Protein AF-A0A522TD13-F1 (afdb_monomer_lite)

Structure (mmCIF, N/CA/C/O backbone):
data_AF-A0A522TD13-F1
#
_entry.id   AF-A0A522TD13-F1
#
loop_
_atom_site.group_PDB
_atom_site.id
_atom_site.type_symbol
_atom_site.label_atom_id
_atom_site.label_alt_id
_atom_site.label_comp_id
_atom_site.label_asym_id
_atom_site.label_entity_id
_atom_site.label_seq_id
_atom_site.pdbx_PDB_ins_code
_atom_site.Cartn_x
_atom_site.Cartn_y
_atom_site.Cartn_z
_atom_site.occupancy
_atom_site.B_iso_or_equiv
_atom_site.auth_seq_id
_atom_site.auth_comp_id
_atom_site.auth_asym_id
_atom_site.auth_atom_id
_atom_site.pdbx_PDB_model_num
ATOM 1 N N . MET A 1 1 ? 32.075 36.401 15.815 1.00 49.16 1 MET A N 1
ATOM 2 C CA . MET A 1 1 ? 30.634 36.312 16.138 1.00 49.16 1 MET A CA 1
ATOM 3 C C . MET A 1 1 ? 29.847 36.316 14.837 1.00 49.16 1 MET A C 1
ATOM 5 O O . MET A 1 1 ? 29.836 37.343 14.182 1.00 49.16 1 MET A O 1
ATOM 9 N N . ALA A 1 2 ? 29.272 35.173 14.453 1.00 40.25 2 ALA A N 1
ATOM 10 C CA . ALA A 1 2 ? 28.041 35.033 13.661 1.00 40.25 2 ALA A CA 1
ATOM 11 C C . ALA A 1 2 ? 27.757 33.526 13.516 1.00 40.25 2 ALA A C 1
ATOM 13 O O . ALA A 1 2 ? 28.550 32.789 12.936 1.00 40.25 2 ALA A O 1
ATOM 14 N N . ALA A 1 3 ? 26.675 33.080 14.149 1.00 39.88 3 ALA A N 1
ATOM 15 C CA . ALA A 1 3 ? 26.166 31.711 14.149 1.00 39.88 3 ALA A CA 1
ATOM 16 C C . ALA A 1 3 ? 25.387 31.410 12.839 1.00 39.88 3 ALA A C 1
ATOM 18 O O . ALA A 1 3 ? 25.106 32.336 12.077 1.00 39.88 3 ALA A O 1
ATOM 19 N N . PRO A 1 4 ? 25.053 30.139 12.543 1.00 45.75 4 PRO A N 1
ATOM 20 C CA . PRO A 1 4 ? 24.722 29.683 11.194 1.00 45.75 4 PRO A CA 1
ATOM 21 C C . PRO A 1 4 ? 23.257 29.930 10.800 1.00 45.75 4 PRO A C 1
ATOM 23 O O . PRO A 1 4 ? 22.340 29.749 11.601 1.00 45.75 4 PRO A O 1
ATOM 26 N N . VAL A 1 5 ? 23.033 30.254 9.524 1.00 50.78 5 VAL A N 1
ATOM 27 C CA . VAL A 1 5 ? 21.711 30.214 8.880 1.00 50.78 5 VAL A CA 1
ATOM 28 C C . VAL A 1 5 ? 21.362 28.759 8.555 1.00 50.78 5 VAL A C 1
ATOM 30 O O . VAL A 1 5 ? 22.088 28.082 7.830 1.00 50.78 5 VAL A O 1
ATOM 33 N N . ARG A 1 6 ? 20.241 28.270 9.099 1.00 48.81 6 ARG A N 1
ATOM 34 C CA . ARG A 1 6 ? 19.626 26.994 8.711 1.00 48.81 6 ARG A CA 1
ATOM 35 C C . ARG A 1 6 ? 18.557 27.243 7.643 1.00 48.81 6 ARG A C 1
ATOM 37 O O . ARG A 1 6 ? 17.618 27.987 7.932 1.00 48.81 6 ARG A O 1
ATOM 44 N N . PRO A 1 7 ? 18.622 26.619 6.457 1.00 47.97 7 PRO A N 1
ATOM 45 C CA . PRO A 1 7 ? 17.460 26.535 5.588 1.00 47.97 7 PRO A CA 1
ATOM 46 C C . PRO A 1 7 ? 16.479 25.467 6.099 1.00 47.97 7 PRO A C 1
ATOM 48 O O . PRO A 1 7 ? 16.866 24.401 6.579 1.00 47.97 7 PRO A O 1
ATOM 51 N N . ARG A 1 8 ? 15.196 25.836 6.050 1.00 43.47 8 ARG A N 1
ATOM 52 C CA . ARG A 1 8 ? 14.024 25.101 6.538 1.00 43.47 8 ARG A CA 1
ATOM 53 C C . ARG A 1 8 ? 13.812 23.811 5.738 1.00 43.47 8 ARG A C 1
ATOM 55 O O . ARG A 1 8 ? 13.971 23.804 4.523 1.00 43.47 8 ARG A O 1
ATOM 62 N N . GLY A 1 9 ? 13.485 22.740 6.459 1.00 37.81 9 GLY A N 1
ATOM 63 C CA . GLY A 1 9 ? 13.430 21.371 5.961 1.00 37.81 9 GLY A CA 1
ATOM 64 C C . GLY A 1 9 ? 12.315 21.102 4.955 1.00 37.81 9 GLY A C 1
ATOM 65 O O . GLY A 1 9 ? 11.164 21.473 5.161 1.00 37.81 9 GLY A O 1
ATOM 66 N N . VAL A 1 10 ? 12.696 20.373 3.913 1.00 33.91 10 VAL A N 1
ATOM 67 C CA . VAL A 1 10 ? 11.850 19.447 3.167 1.00 33.91 10 VAL A CA 1
ATOM 68 C C . VAL A 1 10 ? 12.505 18.085 3.385 1.00 33.91 10 VAL A C 1
ATOM 70 O O . VAL A 1 10 ? 13.642 17.874 2.964 1.00 33.91 10 VAL A O 1
ATOM 73 N N . TRP A 1 11 ? 11.840 17.195 4.118 1.00 28.17 11 TRP A N 1
ATOM 74 C CA . TRP A 1 11 ? 12.301 15.820 4.296 1.00 28.17 11 TRP A CA 1
ATOM 75 C C . TRP A 1 11 ? 11.722 14.992 3.154 1.00 28.17 11 TRP A C 1
ATOM 77 O O . TRP A 1 11 ? 10.569 14.583 3.204 1.00 28.17 11 TRP A O 1
ATOM 87 N N . ILE A 1 12 ? 12.508 14.785 2.102 1.00 39.03 12 ILE A N 1
ATOM 88 C CA . ILE A 1 12 ? 12.229 13.743 1.114 1.00 39.03 12 ILE A CA 1
ATOM 89 C C . ILE A 1 12 ? 13.145 12.578 1.474 1.00 39.03 12 ILE A C 1
ATOM 91 O O . ILE A 1 12 ? 14.362 12.651 1.286 1.00 39.03 12 ILE A O 1
ATOM 95 N N . LEU A 1 13 ? 12.568 11.513 2.024 1.00 35.09 13 LEU A N 1
ATOM 96 C CA . LEU A 1 13 ? 13.275 10.265 2.284 1.00 35.09 13 LEU A CA 1
ATOM 97 C C . LEU A 1 13 ? 13.479 9.524 0.949 1.00 35.09 13 LEU A C 1
ATOM 99 O O . LEU A 1 13 ? 12.725 8.626 0.599 1.00 35.09 13 LEU A O 1
ATOM 103 N N . GLN A 1 14 ? 14.482 9.923 0.160 1.00 44.81 14 GLN A N 1
ATOM 104 C CA . GLN A 1 14 ? 14.902 9.164 -1.026 1.00 44.81 14 GLN A CA 1
ATOM 105 C C . GLN A 1 14 ? 15.786 7.991 -0.584 1.00 44.81 14 GLN A C 1
ATOM 107 O O . GLN A 1 14 ? 17.009 8.109 -0.502 1.00 44.81 14 GLN A O 1
ATOM 112 N N . ILE A 1 15 ? 15.167 6.846 -0.301 1.00 42.38 15 ILE A N 1
ATOM 113 C CA . ILE A 1 15 ? 15.881 5.579 -0.125 1.00 42.38 15 ILE A CA 1
ATOM 114 C C . ILE A 1 15 ? 16.311 5.106 -1.519 1.00 42.38 15 ILE A C 1
ATOM 116 O O . ILE A 1 15 ? 15.473 4.749 -2.341 1.00 42.38 15 ILE A O 1
ATOM 120 N N . ARG A 1 16 ? 17.615 5.117 -1.823 1.00 37.31 16 ARG A N 1
ATOM 121 C CA . ARG A 1 16 ? 18.155 4.511 -3.054 1.00 37.31 16 ARG A CA 1
ATOM 122 C C . ARG A 1 16 ? 19.041 3.314 -2.722 1.00 37.31 16 ARG A C 1
ATOM 124 O O . ARG A 1 16 ? 20.226 3.517 -2.448 1.00 37.31 16 ARG A O 1
ATOM 131 N N . PRO A 1 17 ? 18.532 2.073 -2.772 1.00 35.34 17 PRO A N 1
ATOM 132 C CA . PRO A 1 17 ? 19.392 0.908 -2.730 1.00 35.34 17 PRO A CA 1
ATOM 133 C C . PRO A 1 17 ? 20.006 0.682 -4.118 1.00 35.34 17 PRO A C 1
ATOM 135 O O . PRO A 1 17 ? 19.342 0.740 -5.151 1.00 35.34 17 PRO A O 1
ATOM 138 N N . ARG A 1 18 ? 21.317 0.448 -4.140 1.00 49.97 18 ARG A N 1
ATOM 139 C CA . ARG A 1 18 ? 22.061 0.019 -5.325 1.00 49.97 18 ARG A CA 1
ATOM 140 C C . ARG A 1 18 ? 22.197 -1.499 -5.244 1.00 49.97 18 ARG A C 1
ATOM 142 O O . ARG A 1 18 ? 22.993 -1.971 -4.440 1.00 49.97 18 ARG A O 1
ATOM 149 N N . TYR A 1 19 ? 21.454 -2.243 -6.062 1.00 38.81 19 TYR A N 1
ATOM 150 C CA . TYR A 1 19 ? 21.619 -3.695 -6.217 1.00 38.81 19 TYR A CA 1
ATOM 151 C C . TYR A 1 19 ? 21.635 -4.090 -7.707 1.00 38.81 19 TYR A C 1
ATOM 153 O O . TYR A 1 19 ? 20.991 -3.419 -8.517 1.00 38.81 19 TYR A O 1
ATOM 161 N N . PRO A 1 20 ? 22.443 -5.094 -8.106 1.00 42.19 20 PRO A N 1
ATOM 162 C CA . PRO A 1 20 ? 22.615 -5.489 -9.502 1.00 42.19 20 PRO A CA 1
ATOM 163 C C . PRO A 1 20 ? 21.435 -6.346 -9.999 1.00 42.19 20 PRO A C 1
ATOM 165 O O . PRO A 1 20 ? 20.733 -6.943 -9.186 1.00 42.19 20 PRO A O 1
ATOM 168 N N . PRO A 1 21 ? 21.220 -6.454 -11.324 1.00 50.66 21 PRO A N 1
ATOM 169 C CA . PRO A 1 21 ? 20.094 -7.202 -11.871 1.00 50.66 21 PRO A CA 1
ATOM 170 C C . PRO A 1 21 ? 20.434 -8.694 -11.958 1.00 50.66 21 PRO A C 1
ATOM 172 O O . PRO A 1 21 ? 21.499 -9.022 -12.487 1.00 50.66 21 PRO A O 1
ATOM 175 N N . ARG A 1 22 ? 19.539 -9.589 -11.503 1.00 50.41 22 ARG A N 1
ATOM 176 C CA . ARG A 1 22 ? 19.394 -10.972 -12.015 1.00 50.41 22 ARG A CA 1
ATOM 177 C C . ARG A 1 22 ? 18.224 -11.735 -11.367 1.00 50.41 22 ARG A C 1
ATOM 179 O O . ARG A 1 22 ? 18.300 -12.110 -10.208 1.00 50.41 22 ARG A O 1
ATOM 186 N N . THR A 1 23 ? 17.228 -12.007 -12.208 1.00 52.75 23 THR A N 1
ATOM 187 C CA . THR A 1 23 ? 16.516 -13.289 -12.378 1.00 52.75 23 THR A CA 1
ATOM 188 C C . THR A 1 23 ? 15.907 -13.952 -11.128 1.00 52.75 23 THR A C 1
ATOM 190 O O . THR A 1 23 ? 16.591 -14.681 -10.414 1.00 52.75 23 THR A O 1
ATOM 193 N N . GLU A 1 24 ? 14.592 -13.739 -10.969 1.00 56.62 24 GLU A N 1
ATOM 194 C CA . GLU A 1 24 ? 13.588 -14.624 -10.342 1.00 56.62 24 GLU A CA 1
ATOM 195 C C . GLU A 1 24 ? 14.054 -15.357 -9.066 1.00 56.62 24 GLU A C 1
ATOM 197 O O . GLU A 1 24 ? 14.498 -16.502 -9.141 1.00 56.62 24 GLU A O 1
ATOM 202 N N . ASN A 1 25 ? 13.970 -14.737 -7.876 1.00 48.22 25 ASN A N 1
ATOM 203 C CA . ASN A 1 25 ? 14.262 -15.446 -6.621 1.00 48.22 25 ASN A CA 1
ATOM 204 C C . ASN A 1 25 ? 13.587 -14.835 -5.383 1.00 48.22 25 ASN A C 1
ATOM 206 O O . ASN A 1 25 ? 13.489 -13.625 -5.239 1.00 48.22 25 ASN A O 1
ATOM 210 N N . LEU A 1 26 ? 13.236 -15.709 -4.435 1.00 51.31 26 LEU A N 1
ATOM 211 C CA . LEU A 1 26 ? 12.595 -15.511 -3.119 1.00 51.31 26 LEU A CA 1
ATOM 212 C C . LEU A 1 26 ? 13.146 -14.368 -2.218 1.00 51.31 26 LEU A C 1
ATOM 214 O O . LEU A 1 26 ? 12.614 -14.130 -1.137 1.00 51.31 26 LEU A O 1
ATOM 218 N N . LEU A 1 27 ? 14.214 -13.682 -2.633 1.00 52.34 27 LEU A N 1
ATOM 219 C CA . LEU A 1 27 ? 14.817 -12.517 -1.978 1.00 52.34 27 LEU A CA 1
ATOM 220 C C . LEU A 1 27 ? 14.055 -11.210 -2.266 1.00 52.34 27 LEU A C 1
ATOM 222 O O . LEU A 1 27 ? 14.128 -10.295 -1.447 1.00 52.34 27 LEU A O 1
ATOM 226 N N . ASP A 1 28 ? 13.292 -11.142 -3.365 1.00 58.34 28 ASP A N 1
ATOM 227 C CA . ASP A 1 28 ? 12.437 -9.988 -3.685 1.00 58.34 28 ASP A CA 1
ATOM 228 C C . ASP A 1 28 ? 11.295 -9.877 -2.670 1.00 58.34 28 ASP A C 1
ATOM 230 O O . ASP A 1 28 ? 11.090 -8.829 -2.079 1.00 58.34 28 ASP A O 1
ATOM 234 N N . VAL A 1 29 ? 10.656 -10.989 -2.286 1.00 65.00 29 VAL A N 1
ATOM 235 C CA . VAL A 1 29 ? 9.581 -10.972 -1.272 1.00 65.00 29 VAL A CA 1
ATOM 236 C C . VAL A 1 29 ? 9.998 -10.233 0.007 1.00 65.00 29 VAL A C 1
ATOM 238 O O . VAL A 1 29 ? 9.178 -9.536 0.588 1.00 65.00 29 VAL A O 1
ATOM 241 N N . MET A 1 30 ? 11.267 -10.303 0.432 1.00 73.75 30 MET A N 1
ATOM 242 C CA . MET A 1 30 ? 11.747 -9.532 1.587 1.00 73.75 30 MET A CA 1
ATOM 243 C C . MET A 1 30 ? 11.863 -8.019 1.318 1.00 73.75 30 MET A C 1
ATOM 245 O O . MET A 1 30 ? 11.589 -7.222 2.218 1.00 73.75 30 MET A O 1
ATOM 249 N N . HIS A 1 31 ? 12.273 -7.610 0.114 1.00 81.81 31 HIS A N 1
ATOM 250 C CA . HIS A 1 31 ? 12.314 -6.205 -0.294 1.00 81.81 31 HIS A CA 1
ATOM 251 C C . HIS A 1 31 ? 10.897 -5.636 -0.426 1.00 81.81 31 HIS A C 1
ATOM 253 O O . HIS A 1 31 ? 10.565 -4.641 0.224 1.00 81.81 31 HIS A O 1
ATOM 259 N N . GLU A 1 32 ? 10.040 -6.319 -1.175 1.00 87.69 32 GLU A N 1
ATOM 260 C CA . GLU A 1 32 ? 8.638 -5.973 -1.361 1.00 87.69 32 GLU A CA 1
ATOM 261 C C . GLU A 1 32 ? 7.855 -5.991 -0.044 1.00 87.69 32 GLU A C 1
ATOM 263 O O . GLU A 1 32 ? 6.985 -5.146 0.149 1.00 87.69 32 GLU A O 1
ATOM 268 N N . LEU A 1 33 ? 8.206 -6.857 0.913 1.00 87.69 33 LEU A N 1
ATOM 269 C CA . LEU A 1 33 ? 7.621 -6.841 2.256 1.00 87.69 33 LEU A CA 1
ATOM 270 C C . LEU A 1 33 ? 7.925 -5.544 3.001 1.00 87.69 33 LEU A C 1
ATOM 272 O O . LEU A 1 33 ? 7.024 -4.968 3.603 1.00 87.69 33 LEU A O 1
ATOM 276 N N . SER A 1 34 ? 9.158 -5.039 2.929 1.00 88.31 34 SER A N 1
ATOM 277 C CA . SER A 1 34 ? 9.492 -3.752 3.555 1.00 88.31 34 SER A CA 1
ATOM 278 C C . SER A 1 34 ? 8.752 -2.569 2.910 1.00 88.31 34 SER A C 1
ATOM 280 O O . SER A 1 34 ? 8.344 -1.635 3.608 1.00 88.31 34 SER A O 1
ATOM 282 N N . LEU A 1 35 ? 8.518 -2.630 1.592 1.00 90.44 35 LEU A N 1
ATOM 283 C CA . LEU A 1 35 ? 7.703 -1.654 0.864 1.00 90.44 35 LEU A CA 1
ATOM 284 C C . LEU A 1 35 ? 6.226 -1.755 1.258 1.00 90.44 35 LEU A C 1
ATOM 286 O O . LEU A 1 35 ? 5.602 -0.735 1.536 1.00 90.44 35 LEU A O 1
ATOM 290 N N . ALA A 1 36 ? 5.685 -2.971 1.338 1.00 93.25 36 ALA A N 1
ATOM 291 C CA . ALA A 1 36 ? 4.319 -3.230 1.772 1.00 93.25 36 ALA A CA 1
ATOM 292 C C . ALA A 1 36 ? 4.078 -2.754 3.212 1.00 93.25 36 ALA A C 1
ATOM 294 O O . ALA A 1 36 ? 3.080 -2.093 3.473 1.00 93.25 36 ALA A O 1
ATOM 295 N N . MET A 1 37 ? 5.010 -3.011 4.133 1.00 91.50 37 MET A N 1
ATOM 296 C CA . MET A 1 37 ? 4.936 -2.507 5.508 1.00 91.50 37 MET A CA 1
ATOM 297 C C . MET A 1 37 ? 4.918 -0.976 5.549 1.00 91.50 37 MET A C 1
ATOM 299 O O . MET A 1 37 ? 4.088 -0.398 6.241 1.00 91.50 37 MET A O 1
ATOM 303 N N . SER A 1 38 ? 5.785 -0.323 4.770 1.00 91.69 38 SER A N 1
ATOM 304 C CA . SER A 1 38 ? 5.844 1.145 4.701 1.00 91.69 38 SER A CA 1
ATOM 305 C C . SER A 1 38 ? 4.570 1.746 4.092 1.00 91.69 38 SER A C 1
ATOM 307 O O . SER A 1 38 ? 4.101 2.794 4.531 1.00 91.69 38 SER A O 1
ATOM 309 N N . LEU A 1 39 ? 3.988 1.072 3.094 1.00 93.38 39 LEU A N 1
ATOM 310 C CA . LEU A 1 39 ? 2.692 1.428 2.518 1.00 93.38 39 LEU A CA 1
ATOM 311 C C . LEU A 1 39 ? 1.575 1.327 3.566 1.00 93.38 39 LEU A C 1
ATOM 313 O O . LEU A 1 39 ? 0.794 2.264 3.712 1.00 93.38 39 LEU A O 1
ATOM 317 N N . LEU A 1 40 ? 1.501 0.205 4.287 1.00 93.06 40 LEU A N 1
ATOM 318 C CA . LEU A 1 40 ? 0.485 -0.024 5.315 1.00 93.06 40 LEU A CA 1
ATOM 319 C C . LEU A 1 40 ? 0.580 1.005 6.439 1.00 93.06 40 LEU A C 1
ATOM 321 O O . LEU A 1 40 ? -0.454 1.526 6.842 1.00 93.06 40 LEU A O 1
ATOM 325 N N . ASP A 1 41 ? 1.789 1.322 6.899 1.00 92.25 41 ASP A N 1
ATOM 326 C CA . ASP A 1 41 ? 2.026 2.319 7.946 1.00 92.25 41 ASP A CA 1
ATOM 327 C C . ASP A 1 41 ? 1.479 3.692 7.528 1.00 92.25 41 ASP A C 1
ATOM 329 O O . ASP A 1 41 ? 0.594 4.243 8.182 1.00 92.25 41 ASP A O 1
ATOM 333 N N . GLY A 1 42 ? 1.870 4.178 6.343 1.00 91.44 42 GLY A N 1
ATOM 334 C CA . GLY A 1 42 ? 1.380 5.458 5.825 1.00 91.44 42 GLY A CA 1
ATOM 335 C C . GLY A 1 42 ? -0.140 5.495 5.621 1.00 91.44 42 GLY A C 1
ATOM 336 O O . GLY A 1 42 ? -0.788 6.503 5.906 1.00 91.44 42 GLY A O 1
ATOM 337 N N . VAL A 1 43 ? -0.745 4.393 5.166 1.00 93.12 43 VAL A N 1
ATOM 338 C CA . VAL A 1 43 ? -2.206 4.316 5.003 1.00 93.12 43 VAL A CA 1
ATOM 339 C C . VAL A 1 43 ? -2.920 4.262 6.354 1.00 93.12 43 VAL A C 1
ATOM 341 O O . VAL A 1 43 ? -3.965 4.895 6.511 1.00 93.12 43 VAL A O 1
ATOM 344 N N . GLN A 1 44 ? -2.382 3.545 7.340 1.00 91.38 44 GLN A N 1
ATOM 345 C CA . GLN A 1 44 ? -2.957 3.467 8.685 1.00 91.38 44 GLN A CA 1
ATOM 346 C C . GLN A 1 44 ? -2.879 4.801 9.421 1.00 91.38 44 GLN A C 1
ATOM 348 O O . GLN A 1 44 ? -3.859 5.191 10.064 1.00 91.38 44 GLN A O 1
ATOM 353 N N . GLU A 1 45 ? -1.758 5.514 9.306 1.00 89.56 45 GLU A N 1
ATOM 354 C CA . GLU A 1 45 ? -1.612 6.870 9.834 1.00 89.56 45 GLU A CA 1
ATOM 355 C C . GLU A 1 45 ? -2.696 7.788 9.258 1.00 89.56 45 GLU A C 1
ATOM 357 O O . GLU A 1 45 ? -3.412 8.454 10.012 1.00 89.56 45 GLU A O 1
ATOM 362 N N . GLU A 1 46 ? -2.899 7.751 7.939 1.00 88.31 46 GLU A N 1
ATOM 363 C CA . GLU A 1 46 ? -3.914 8.564 7.267 1.00 88.31 46 GLU A CA 1
ATOM 364 C C . GLU A 1 46 ? -5.345 8.175 7.680 1.00 88.31 46 GLU A C 1
ATOM 366 O O . GLU A 1 46 ? -6.181 9.040 7.956 1.00 88.31 46 GLU A O 1
ATOM 371 N N . CYS A 1 47 ? -5.644 6.876 7.783 1.00 87.31 47 CYS A N 1
ATOM 372 C CA . CYS A 1 47 ? -6.950 6.396 8.245 1.00 87.31 47 CYS A CA 1
ATOM 373 C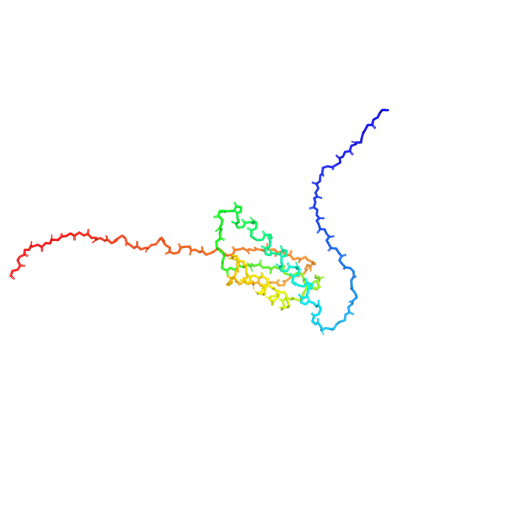 C . CYS A 1 47 ? -7.230 6.839 9.682 1.00 87.31 47 CYS A C 1
ATOM 375 O O . CYS A 1 47 ? -8.341 7.277 9.993 1.00 87.31 47 CYS A O 1
ATOM 377 N N . THR A 1 48 ? -6.221 6.760 10.550 1.00 88.44 48 THR A N 1
ATOM 378 C CA . THR A 1 48 ? -6.310 7.182 11.951 1.00 88.44 48 THR A CA 1
ATOM 379 C C . THR A 1 48 ? -6.539 8.686 12.048 1.00 88.44 48 THR A C 1
ATOM 381 O O . THR A 1 48 ? -7.450 9.122 12.753 1.00 88.44 48 THR A O 1
ATOM 384 N N . ALA A 1 49 ? -5.788 9.483 11.281 1.00 85.75 49 ALA A N 1
ATOM 385 C CA . ALA A 1 49 ? -5.936 10.936 11.226 1.00 85.75 49 ALA A CA 1
ATOM 386 C C . ALA A 1 49 ? -7.343 11.378 10.786 1.00 85.75 49 ALA A C 1
ATOM 388 O O . ALA A 1 49 ? -7.818 12.440 11.191 1.00 85.75 49 ALA A O 1
ATOM 389 N N . ARG A 1 50 ? -8.038 10.548 9.999 1.00 85.38 50 ARG A N 1
ATOM 390 C CA . ARG A 1 50 ? -9.401 10.793 9.504 1.00 85.38 50 ARG A CA 1
ATOM 391 C C . ARG A 1 50 ? -10.511 10.166 10.352 1.00 85.38 50 ARG A C 1
ATOM 393 O O . ARG A 1 50 ? -11.660 10.145 9.920 1.00 85.38 50 ARG A O 1
ATOM 400 N N . GLY A 1 51 ? -10.196 9.689 11.556 1.00 86.75 51 GLY A N 1
ATOM 401 C CA . GLY A 1 51 ? -11.187 9.146 12.489 1.00 86.75 51 GLY A CA 1
ATOM 402 C C . GLY A 1 51 ? -11.389 7.632 12.404 1.00 86.75 51 GLY A C 1
ATOM 403 O O . GLY A 1 51 ? -12.446 7.148 12.794 1.00 86.75 51 GLY A O 1
ATOM 404 N N . GLY A 1 52 ? -10.392 6.884 11.922 1.00 85.38 52 GLY A N 1
ATOM 405 C CA . GLY A 1 52 ? -10.415 5.418 11.910 1.00 85.38 52 GLY A CA 1
ATOM 406 C C . GLY A 1 52 ? -11.233 4.836 10.760 1.00 85.38 52 GLY A C 1
ATOM 407 O O . GLY A 1 52 ? -12.068 3.959 10.972 1.00 85.38 52 GLY A O 1
ATOM 408 N N . LEU A 1 53 ? -11.008 5.343 9.545 1.00 86.31 53 LEU A N 1
ATOM 409 C CA . LEU A 1 53 ? -11.695 4.871 8.343 1.00 86.31 53 LEU A CA 1
ATOM 410 C C . LEU A 1 53 ? -11.444 3.376 8.102 1.00 86.31 53 LEU A C 1
ATOM 412 O O . LEU A 1 53 ? -10.309 2.907 8.186 1.00 86.31 53 LEU A O 1
ATOM 416 N N . ARG A 1 54 ? -12.504 2.647 7.743 1.00 89.25 54 ARG A N 1
ATOM 417 C CA . ARG A 1 54 ? -12.393 1.293 7.192 1.00 89.25 54 ARG A CA 1
ATOM 418 C C . ARG A 1 54 ? -12.255 1.382 5.686 1.00 89.25 54 ARG A C 1
ATOM 420 O O . ARG A 1 54 ? -13.029 2.087 5.046 1.00 89.25 54 ARG A O 1
ATOM 427 N N . LEU A 1 55 ? -11.274 0.693 5.119 1.00 92.94 55 LEU A N 1
ATOM 428 C CA . LEU A 1 55 ? -11.036 0.705 3.680 1.00 92.94 55 LEU A CA 1
ATOM 429 C C . LEU A 1 55 ? -11.576 -0.567 3.024 1.00 92.94 55 LEU A C 1
ATOM 431 O O . LEU A 1 55 ? -11.616 -1.621 3.646 1.00 92.94 55 LEU A O 1
ATOM 435 N N . ARG A 1 56 ? -11.950 -0.477 1.746 1.00 94.62 56 ARG A N 1
ATOM 436 C CA . ARG A 1 56 ? -12.178 -1.625 0.853 1.00 94.62 56 ARG A CA 1
ATOM 437 C C . ARG A 1 56 ? -10.996 -1.894 -0.061 1.00 94.62 56 ARG A C 1
ATOM 439 O O . ARG A 1 56 ? -10.720 -3.053 -0.378 1.00 94.62 56 ARG A O 1
ATOM 446 N N . ALA A 1 57 ? -10.320 -0.843 -0.515 1.00 95.31 57 ALA A N 1
ATOM 447 C CA . ALA A 1 57 ? -9.193 -0.972 -1.423 1.00 95.31 57 ALA A CA 1
ATOM 448 C C . ALA A 1 57 ? -8.205 0.189 -1.304 1.00 95.31 57 ALA A C 1
ATOM 450 O O . ALA A 1 57 ? -8.575 1.321 -0.990 1.00 95.31 57 ALA A O 1
ATOM 451 N N . ILE A 1 58 ? -6.951 -0.108 -1.622 1.00 96.19 58 ILE A N 1
ATOM 452 C CA . ILE A 1 58 ? -5.861 0.849 -1.775 1.00 96.19 58 ILE A CA 1
ATOM 453 C C . ILE A 1 58 ? -5.456 0.825 -3.243 1.00 96.19 58 ILE A C 1
ATOM 455 O O . ILE A 1 58 ? -5.116 -0.229 -3.779 1.00 96.19 58 ILE A O 1
ATOM 459 N N . HIS A 1 59 ? -5.487 1.985 -3.889 1.00 96.50 59 HIS A N 1
ATOM 460 C CA . HIS A 1 59 ? -5.060 2.139 -5.273 1.00 96.50 59 HIS A CA 1
ATOM 461 C C . HIS A 1 59 ? -3.634 2.653 -5.306 1.00 96.50 59 HIS A C 1
ATOM 463 O O . HIS A 1 59 ? -3.338 3.753 -4.829 1.00 96.50 59 HIS A O 1
ATOM 469 N N . LEU A 1 60 ? -2.753 1.845 -5.881 1.00 96.25 60 LEU A N 1
ATOM 470 C CA . LEU A 1 60 ? -1.330 2.099 -5.953 1.00 96.25 60 LEU A CA 1
ATOM 471 C C . LEU A 1 60 ? -0.883 2.149 -7.408 1.00 96.25 60 LEU A C 1
ATOM 473 O O . LEU A 1 60 ? -1.102 1.228 -8.191 1.00 96.25 60 LEU A O 1
ATOM 477 N N . ARG A 1 61 ? -0.173 3.211 -7.757 1.00 95.25 61 ARG A N 1
ATOM 478 C CA . ARG A 1 61 ? 0.521 3.331 -9.027 1.00 95.25 61 ARG A CA 1
ATOM 479 C C . ARG A 1 61 ? 1.983 2.964 -8.846 1.00 95.25 61 ARG A C 1
ATOM 481 O O . ARG A 1 61 ? 2.672 3.549 -8.016 1.00 95.25 61 ARG A O 1
ATOM 488 N N . ILE A 1 62 ? 2.462 2.023 -9.651 1.00 93.06 62 ILE A N 1
ATOM 489 C CA . ILE A 1 62 ? 3.846 1.559 -9.653 1.00 93.06 62 ILE A CA 1
ATOM 490 C C . ILE A 1 62 ? 4.528 2.035 -10.931 1.00 93.06 62 ILE A C 1
ATOM 492 O O . ILE A 1 62 ? 4.111 1.728 -12.052 1.00 93.06 62 ILE A O 1
ATOM 496 N N . GLY A 1 63 ? 5.616 2.778 -10.763 1.00 91.75 63 GLY A N 1
ATOM 497 C CA . GLY A 1 63 ? 6.502 3.137 -11.853 1.00 91.75 63 GLY A CA 1
ATOM 498 C C . GLY A 1 63 ? 7.124 1.902 -12.505 1.00 91.75 63 GLY A C 1
ATOM 499 O O . GLY A 1 63 ? 7.814 1.126 -11.849 1.00 91.75 63 GLY A O 1
ATOM 500 N N . SER A 1 64 ? 6.969 1.737 -13.817 1.00 89.19 64 SER A N 1
ATOM 501 C CA . SER A 1 64 ? 7.553 0.628 -14.583 1.00 89.19 64 SER A CA 1
ATOM 502 C C . SER A 1 64 ? 9.087 0.617 -14.552 1.00 89.19 64 SER A C 1
ATOM 504 O O . SER A 1 64 ? 9.715 -0.364 -14.935 1.00 89.19 64 SER A O 1
ATOM 506 N N . LEU A 1 65 ? 9.702 1.724 -14.123 1.00 87.12 65 LEU A N 1
ATOM 507 C CA . LEU A 1 65 ? 11.144 1.883 -13.950 1.00 87.12 65 LEU A CA 1
ATOM 508 C C . LEU A 1 65 ? 11.567 1.861 -12.469 1.00 87.12 65 LEU A C 1
ATOM 510 O O . LEU A 1 65 ? 12.733 2.136 -12.184 1.00 87.12 65 LEU A O 1
ATOM 514 N N . ALA A 1 66 ? 10.641 1.589 -11.541 1.00 86.62 66 ALA A N 1
ATOM 515 C CA . ALA A 1 66 ? 10.898 1.555 -10.100 1.00 86.62 66 ALA A CA 1
ATOM 516 C C . ALA A 1 66 ? 11.644 0.286 -9.655 1.00 86.62 66 ALA A C 1
ATOM 518 O O . ALA A 1 66 ? 12.251 0.280 -8.591 1.00 86.62 66 ALA A O 1
ATOM 519 N N . GLY A 1 67 ? 11.631 -0.771 -10.475 1.00 86.00 67 GLY A N 1
ATOM 520 C CA . GLY A 1 67 ? 12.253 -2.053 -10.131 1.00 86.00 67 GLY A CA 1
ATOM 521 C C . GLY A 1 67 ? 11.458 -2.872 -9.112 1.00 86.00 67 GLY A C 1
ATOM 522 O O . GLY A 1 67 ? 12.032 -3.762 -8.503 1.00 86.00 67 GLY A O 1
ATOM 523 N N . VAL A 1 68 ? 10.166 -2.572 -8.940 1.00 88.06 68 VAL A N 1
ATOM 524 C CA . VAL A 1 68 ? 9.254 -3.292 -8.042 1.00 88.06 68 VAL A CA 1
ATOM 525 C C . VAL A 1 68 ? 8.389 -4.251 -8.846 1.00 88.06 68 VAL A C 1
ATOM 527 O O . VA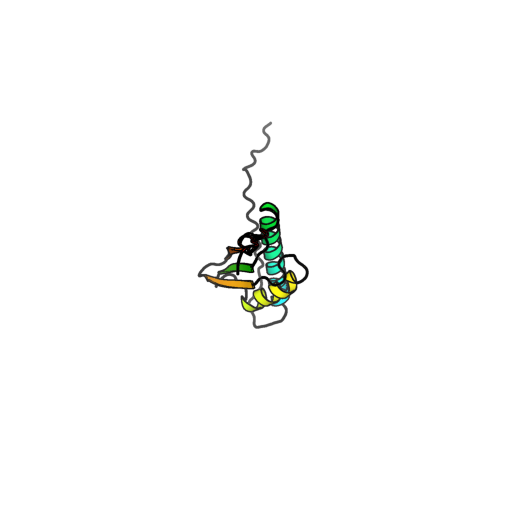L A 1 68 ? 7.800 -3.860 -9.860 1.00 88.06 68 VAL A O 1
ATOM 530 N N . SER A 1 69 ? 8.288 -5.494 -8.384 1.00 90.06 69 SER A N 1
ATOM 531 C CA . SER A 1 69 ? 7.360 -6.464 -8.959 1.00 90.06 69 SER A CA 1
ATOM 532 C C . SER A 1 69 ? 5.962 -6.266 -8.374 1.00 90.06 69 SER A C 1
ATOM 534 O O . SER A 1 69 ? 5.758 -6.395 -7.169 1.00 90.06 69 SER A O 1
ATOM 536 N N . ALA A 1 70 ? 4.976 -5.973 -9.227 1.00 90.06 70 ALA A N 1
ATOM 537 C CA . ALA A 1 70 ? 3.584 -5.806 -8.801 1.00 90.06 70 ALA A CA 1
ATOM 538 C C . ALA A 1 70 ? 3.020 -7.071 -8.129 1.00 90.06 70 ALA A C 1
ATOM 540 O O . ALA A 1 70 ? 2.281 -6.971 -7.152 1.00 90.06 70 ALA A O 1
ATOM 541 N N . ASP A 1 71 ? 3.392 -8.249 -8.631 1.00 89.88 71 ASP A N 1
ATOM 542 C CA . ASP A 1 71 ? 2.951 -9.539 -8.096 1.00 89.88 71 ASP A CA 1
ATOM 543 C C . ASP A 1 71 ? 3.576 -9.813 -6.720 1.00 89.88 71 ASP A C 1
ATOM 545 O O . ASP A 1 71 ? 2.862 -10.065 -5.750 1.00 89.88 71 ASP A O 1
ATOM 549 N N . ALA A 1 72 ? 4.897 -9.629 -6.596 1.00 89.81 72 ALA A N 1
ATOM 550 C CA . ALA A 1 72 ? 5.590 -9.813 -5.322 1.00 89.81 72 ALA A CA 1
ATOM 551 C C . ALA A 1 72 ? 5.129 -8.794 -4.268 1.00 89.81 72 ALA A C 1
ATOM 553 O O . ALA A 1 72 ? 4.968 -9.158 -3.104 1.00 89.81 72 ALA A O 1
ATOM 554 N N . LEU A 1 73 ? 4.858 -7.545 -4.667 1.00 91.75 73 LEU A N 1
ATOM 555 C CA . LEU A 1 73 ? 4.319 -6.523 -3.771 1.00 91.75 73 LEU A CA 1
ATOM 556 C C . LEU A 1 73 ? 2.901 -6.871 -3.318 1.00 91.75 73 LEU A C 1
ATOM 558 O O . LEU A 1 73 ? 2.588 -6.691 -2.147 1.00 91.75 73 LEU A O 1
ATOM 562 N N . SER A 1 74 ? 2.064 -7.396 -4.215 1.00 92.44 74 SER A N 1
ATOM 563 C CA . SER A 1 74 ? 0.702 -7.825 -3.874 1.00 92.44 74 SER A CA 1
ATOM 564 C C . SER A 1 74 ? 0.719 -8.989 -2.885 1.00 92.44 74 SER A C 1
ATOM 566 O O . SER A 1 74 ? 0.026 -8.944 -1.874 1.00 92.44 74 SER A O 1
ATOM 568 N N . PHE A 1 75 ? 1.581 -9.983 -3.106 1.00 90.31 75 PHE A N 1
ATOM 569 C CA . PHE A 1 75 ? 1.766 -11.086 -2.164 1.00 90.31 75 PHE A CA 1
ATOM 570 C C . PHE A 1 75 ? 2.295 -10.603 -0.804 1.00 90.31 75 PHE A C 1
ATOM 572 O O . PHE A 1 75 ? 1.782 -10.972 0.254 1.00 90.31 75 PHE A O 1
ATOM 579 N N . ALA A 1 76 ? 3.314 -9.743 -0.814 1.00 90.44 76 ALA A N 1
ATOM 580 C CA . ALA A 1 76 ? 3.897 -9.211 0.408 1.00 90.44 76 ALA A CA 1
ATOM 581 C C . ALA A 1 76 ? 2.913 -8.313 1.180 1.00 90.44 76 ALA A C 1
ATOM 583 O O . ALA A 1 76 ? 2.913 -8.314 2.411 1.00 90.44 76 ALA A O 1
ATOM 584 N N . TYR A 1 77 ? 2.043 -7.595 0.468 1.00 94.75 77 TYR A N 1
ATOM 585 C CA . TYR A 1 77 ? 0.936 -6.831 1.033 1.00 94.75 77 TYR A CA 1
ATOM 586 C C . TYR A 1 77 ? -0.078 -7.717 1.755 1.00 94.75 77 TYR A C 1
ATOM 588 O O . TYR A 1 77 ? -0.449 -7.414 2.889 1.00 94.75 77 TYR A O 1
ATOM 596 N N . GLU A 1 78 ? -0.507 -8.822 1.143 1.00 93.44 78 GLU A N 1
ATOM 597 C CA . GLU A 1 78 ? -1.422 -9.768 1.793 1.00 93.44 78 GLU A CA 1
ATOM 598 C C . GLU A 1 78 ? -0.822 -10.316 3.092 1.00 93.44 78 GLU A C 1
ATOM 600 O O . GLU A 1 78 ? -1.493 -10.341 4.124 1.00 93.44 78 GLU A O 1
ATOM 605 N N . LEU A 1 79 ? 0.466 -10.672 3.076 1.00 92.38 79 LEU A N 1
ATOM 606 C CA . LEU A 1 79 ? 1.162 -11.146 4.270 1.00 92.38 79 LEU A CA 1
ATOM 607 C C . LEU A 1 79 ? 1.274 -10.061 5.352 1.00 92.38 79 LEU A C 1
ATOM 609 O O . LEU A 1 79 ? 1.004 -10.327 6.522 1.00 92.38 79 LEU A O 1
ATOM 613 N N . ALA A 1 80 ? 1.682 -8.847 4.977 1.00 92.31 80 ALA A N 1
ATOM 614 C CA . ALA A 1 80 ? 1.904 -7.757 5.923 1.00 92.31 80 ALA A CA 1
ATOM 615 C C . ALA A 1 80 ? 0.598 -7.197 6.508 1.00 92.31 80 ALA A C 1
ATOM 617 O O . ALA A 1 80 ? 0.580 -6.755 7.654 1.00 92.31 80 ALA A O 1
ATOM 618 N N . SER A 1 81 ? -0.495 -7.216 5.741 1.00 95.44 81 SER A N 1
ATOM 619 C CA . SER A 1 81 ? -1.787 -6.664 6.165 1.00 95.44 81 SER A CA 1
ATOM 620 C C . SER A 1 81 ? -2.574 -7.586 7.096 1.00 95.44 81 SER A C 1
ATOM 622 O O . SER A 1 81 ? -3.474 -7.103 7.783 1.00 95.44 81 SER A O 1
ATOM 624 N N . ALA A 1 82 ? -2.236 -8.879 7.153 1.00 92.75 82 ALA A N 1
ATOM 625 C CA . ALA A 1 82 ? -3.007 -9.911 7.847 1.00 92.75 82 ALA A CA 1
ATOM 626 C C . ALA A 1 82 ? -3.277 -9.622 9.339 1.00 92.75 82 ALA A C 1
ATOM 628 O O . ALA A 1 82 ? -4.352 -9.959 9.830 1.00 92.75 82 ALA A O 1
ATOM 629 N N . ASP A 1 83 ? -2.341 -8.977 10.043 1.00 89.69 83 ASP A N 1
ATOM 630 C CA . ASP A 1 83 ? -2.467 -8.601 11.465 1.00 89.69 83 ASP A CA 1
ATOM 631 C C . ASP A 1 83 ? -2.671 -7.083 11.633 1.00 89.69 83 ASP A C 1
ATOM 633 O O . ASP A 1 83 ? -2.102 -6.422 12.498 1.00 89.69 83 ASP A O 1
ATOM 637 N N . THR A 1 84 ? -3.438 -6.478 10.726 1.00 89.88 84 THR A N 1
ATOM 638 C CA . THR A 1 84 ? -3.688 -5.034 10.735 1.00 89.88 84 THR A CA 1
ATOM 639 C C . THR A 1 84 ? -5.162 -4.713 10.486 1.00 89.88 84 THR A C 1
ATOM 641 O O . THR A 1 84 ? -5.888 -5.544 9.938 1.00 89.88 84 THR A O 1
ATOM 644 N N . PRO A 1 85 ? -5.627 -3.483 10.787 1.00 90.62 85 PRO A N 1
ATOM 645 C CA . PRO A 1 85 ? -6.972 -3.036 10.413 1.00 90.62 85 PRO A CA 1
ATOM 646 C C . PRO A 1 85 ? -7.238 -3.031 8.899 1.00 90.62 85 PRO A C 1
ATOM 648 O O . PRO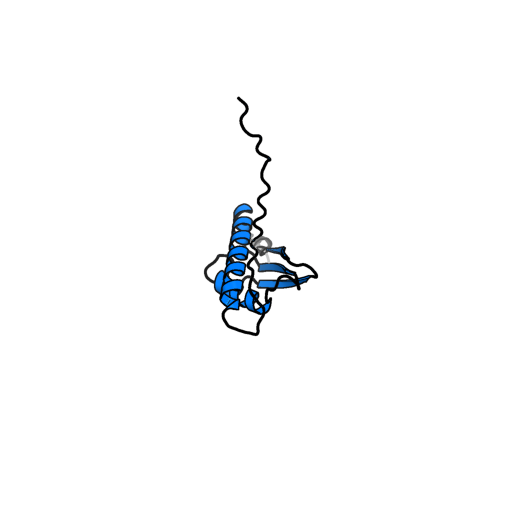 A 1 85 ? -8.382 -2.868 8.485 1.00 90.62 85 PRO A O 1
ATOM 651 N N . LEU A 1 86 ? -6.191 -3.184 8.081 1.00 92.44 86 LEU A N 1
ATOM 652 C CA . LEU A 1 86 ? -6.262 -3.256 6.623 1.00 92.44 86 LEU A CA 1
ATOM 653 C C . LEU A 1 86 ? -6.381 -4.702 6.106 1.00 92.44 86 LEU A C 1
ATOM 655 O O . LEU A 1 86 ? -6.411 -4.912 4.893 1.00 92.44 86 LEU A O 1
ATOM 659 N N . ALA A 1 87 ? -6.469 -5.703 6.987 1.00 94.12 87 ALA A N 1
ATOM 660 C CA . ALA A 1 87 ? -6.718 -7.084 6.588 1.00 94.12 87 ALA A CA 1
ATOM 661 C C . ALA A 1 87 ? -8.004 -7.198 5.745 1.00 94.12 87 ALA A C 1
ATOM 663 O O . ALA A 1 87 ? -9.051 -6.657 6.098 1.00 94.12 87 ALA A O 1
ATOM 664 N N . GLY A 1 88 ? -7.927 -7.918 4.622 1.00 92.00 88 GLY A N 1
ATOM 665 C CA . GLY A 1 88 ? -9.058 -8.129 3.708 1.00 92.00 88 GLY A CA 1
ATOM 666 C C . GLY A 1 88 ? -9.319 -6.990 2.715 1.00 92.00 88 GLY A C 1
ATOM 667 O O . GLY A 1 88 ? -10.188 -7.121 1.852 1.00 92.00 88 GLY A O 1
ATOM 668 N N . THR A 1 89 ? -8.560 -5.897 2.784 1.00 95.44 89 THR A N 1
ATOM 669 C CA . THR A 1 89 ? -8.617 -4.835 1.772 1.00 95.44 89 THR A CA 1
ATOM 670 C C . THR A 1 89 ? -7.857 -5.238 0.509 1.00 95.44 89 THR A C 1
ATOM 672 O O . THR A 1 89 ? -6.867 -5.967 0.563 1.00 95.44 89 THR A O 1
ATOM 675 N N . ARG A 1 90 ? -8.316 -4.770 -0.655 1.00 95.94 90 ARG A N 1
ATOM 676 C CA . ARG A 1 90 ? -7.679 -5.087 -1.942 1.00 95.94 90 ARG A CA 1
ATOM 677 C C . ARG A 1 90 ? -6.579 -4.085 -2.278 1.00 95.94 90 ARG A C 1
ATOM 679 O O . ARG A 1 90 ? -6.820 -2.882 -2.221 1.00 95.94 90 ARG A O 1
ATOM 686 N N . LEU A 1 91 ? -5.425 -4.564 -2.731 1.00 96.62 91 LEU A N 1
ATOM 687 C CA . LEU A 1 91 ? -4.427 -3.719 -3.385 1.00 96.62 91 LEU A CA 1
ATOM 688 C C . LEU A 1 91 ? -4.697 -3.697 -4.897 1.00 96.62 91 LEU A C 1
ATOM 690 O O . LEU A 1 91 ? -4.590 -4.721 -5.568 1.00 96.62 91 LEU A O 1
ATOM 694 N N . VAL A 1 92 ? -5.074 -2.538 -5.434 1.00 96.88 92 VAL A N 1
ATOM 695 C CA . VAL A 1 92 ? -5.308 -2.332 -6.869 1.00 96.88 92 VAL A CA 1
ATOM 696 C C . VAL A 1 92 ? -4.089 -1.637 -7.454 1.00 96.88 92 VAL A C 1
ATOM 698 O O . VAL A 1 92 ? -3.756 -0.526 -7.049 1.00 96.88 92 VAL A O 1
ATOM 701 N N . VAL A 1 93 ? -3.411 -2.299 -8.391 1.00 94.75 93 VAL A N 1
ATOM 702 C CA . VAL A 1 93 ? -2.143 -1.820 -8.947 1.00 94.75 93 VAL A CA 1
ATOM 703 C C . VAL A 1 93 ? -2.310 -1.319 -10.378 1.00 94.75 93 VAL A C 1
ATOM 705 O O . VAL A 1 93 ? -2.810 -2.030 -11.248 1.00 94.75 93 VAL A O 1
ATOM 708 N N . GLU A 1 94 ? -1.802 -0.116 -10.636 1.00 94.69 94 GLU A N 1
ATOM 709 C CA . GLU A 1 94 ? -1.669 0.477 -11.967 1.00 94.69 94 GLU A CA 1
ATOM 710 C C . GLU A 1 94 ? -0.194 0.675 -12.330 1.00 94.69 94 GLU A C 1
ATOM 712 O O . GLU A 1 94 ? 0.603 1.112 -11.503 1.00 94.69 94 GLU A O 1
ATOM 717 N N . ALA A 1 95 ? 0.182 0.428 -13.584 1.00 91.94 95 ALA A N 1
ATOM 718 C CA . ALA A 1 95 ? 1.525 0.743 -14.070 1.00 91.94 95 ALA A CA 1
ATOM 719 C C . ALA A 1 95 ? 1.603 2.182 -14.607 1.00 91.94 95 ALA A C 1
ATOM 721 O O . ALA A 1 95 ? 0.696 2.649 -15.296 1.00 91.94 95 ALA A O 1
ATOM 722 N N . ALA A 1 96 ? 2.723 2.866 -14.367 1.00 90.25 96 ALA A N 1
ATOM 723 C CA . ALA A 1 96 ? 2.996 4.187 -14.933 1.00 90.25 96 ALA A CA 1
ATOM 724 C C . ALA A 1 96 ? 4.429 4.317 -15.451 1.00 90.25 96 ALA A C 1
ATOM 726 O O . ALA A 1 96 ? 5.338 3.658 -14.964 1.00 90.25 96 ALA A O 1
ATOM 727 N N . GLY A 1 97 ? 4.662 5.222 -16.405 1.00 90.81 97 GLY A N 1
ATOM 728 C CA . GLY A 1 97 ? 5.994 5.517 -16.952 1.00 90.81 97 GLY A CA 1
ATOM 729 C C . GLY A 1 97 ? 6.909 6.311 -16.006 1.00 90.81 97 GLY A C 1
ATOM 730 O O . GLY A 1 97 ? 7.599 7.225 -16.452 1.00 90.81 97 GLY A O 1
ATOM 731 N N . SER A 1 98 ? 6.884 6.019 -14.704 1.00 88.44 98 SER A N 1
ATOM 732 C CA . SER A 1 98 ? 7.653 6.702 -13.658 1.00 88.44 98 SER A CA 1
ATOM 733 C C . SER A 1 98 ? 8.647 5.749 -12.972 1.00 88.44 98 SER A C 1
ATOM 735 O O . SER A 1 98 ? 8.756 4.570 -13.318 1.00 88.44 98 SER A O 1
ATOM 737 N N . ARG A 1 99 ? 9.407 6.277 -12.005 1.00 89.12 99 ARG A N 1
ATOM 738 C CA . ARG A 1 99 ? 10.301 5.516 -11.109 1.00 89.12 99 ARG A CA 1
ATOM 739 C C . ARG A 1 99 ? 9.768 5.407 -9.680 1.00 89.12 99 ARG A C 1
ATOM 741 O O . ARG A 1 99 ? 10.475 4.918 -8.811 1.00 89.12 99 ARG A O 1
ATOM 748 N N . GLU A 1 100 ? 8.563 5.904 -9.449 1.00 87.88 100 GLU A N 1
ATOM 749 C CA . GLU A 1 100 ? 8.032 6.152 -8.112 1.00 87.88 100 GLU A CA 1
ATOM 750 C C . GLU A 1 100 ? 6.830 5.242 -7.846 1.00 87.88 100 GLU A C 1
ATOM 752 O O . GLU A 1 100 ? 6.179 4.775 -8.786 1.00 87.88 100 GLU A O 1
ATOM 757 N N . LEU A 1 101 ? 6.539 5.015 -6.566 1.00 91.12 101 LEU A N 1
ATOM 758 C CA . LEU A 1 101 ? 5.295 4.406 -6.108 1.00 91.12 101 LEU A CA 1
ATOM 759 C C . LEU A 1 101 ? 4.413 5.517 -5.541 1.00 91.12 101 LEU A C 1
ATOM 761 O O . LEU A 1 101 ? 4.881 6.341 -4.758 1.00 91.12 101 LEU A O 1
ATOM 765 N N . GLU A 1 102 ? 3.150 5.546 -5.942 1.00 92.19 102 GLU A N 1
ATOM 766 C CA . GLU 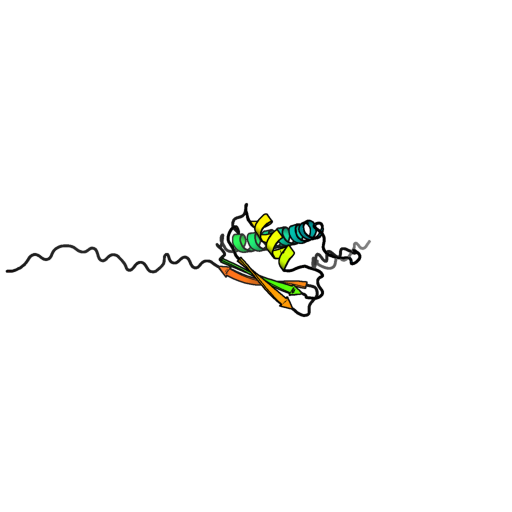A 1 102 ? 2.217 6.610 -5.576 1.00 92.19 102 GLU A CA 1
ATOM 767 C C . GLU A 1 102 ? 0.881 6.007 -5.145 1.00 92.19 102 GLU A C 1
ATOM 769 O O . GLU A 1 102 ? 0.269 5.244 -5.893 1.00 92.19 102 GLU A O 1
ATOM 774 N N . ILE A 1 103 ? 0.410 6.358 -3.947 1.00 93.25 103 ILE A N 1
ATOM 775 C CA . ILE A 1 103 ? -0.964 6.064 -3.533 1.00 93.25 103 ILE A CA 1
ATOM 776 C C . ILE A 1 103 ? -1.863 7.063 -4.250 1.00 93.25 103 ILE A C 1
ATOM 778 O O . ILE A 1 103 ? -1.809 8.262 -3.983 1.00 93.25 103 ILE A O 1
ATOM 782 N N . ILE A 1 104 ? -2.681 6.566 -5.167 1.00 93.44 104 ILE A N 1
ATOM 783 C CA . ILE A 1 104 ? -3.532 7.400 -6.023 1.00 93.44 104 ILE A CA 1
ATOM 784 C C . ILE A 1 104 ? -4.985 7.439 -5.544 1.00 93.44 104 ILE A C 1
ATOM 786 O O . ILE A 1 104 ? -5.764 8.264 -6.018 1.00 93.44 104 ILE A O 1
ATOM 790 N N . GLY A 1 105 ? -5.358 6.578 -4.593 1.00 92.56 105 GLY A N 1
ATOM 791 C CA . GLY A 1 105 ? -6.694 6.573 -4.011 1.00 92.56 105 GLY A CA 1
ATOM 792 C C . GLY A 1 105 ? -6.863 5.568 -2.878 1.00 92.56 105 GLY A C 1
ATOM 793 O O . GLY A 1 105 ? -6.186 4.543 -2.827 1.00 92.56 105 GLY A O 1
ATOM 794 N N . LEU A 1 106 ? -7.806 5.864 -1.984 1.00 94.12 106 LEU A N 1
ATOM 795 C CA . LEU A 1 106 ? -8.271 4.967 -0.929 1.00 94.12 106 LEU A CA 1
ATOM 796 C C . LEU A 1 106 ? -9.788 4.824 -1.078 1.00 94.12 106 LEU A C 1
ATOM 798 O O . LEU A 1 106 ? -10.512 5.819 -1.022 1.00 94.12 106 LEU A O 1
ATOM 802 N N . GLU A 1 107 ? -10.268 3.602 -1.289 1.00 93.56 107 GLU A N 1
ATOM 803 C CA . GLU A 1 107 ? -11.699 3.298 -1.260 1.00 93.56 107 GLU A CA 1
ATOM 804 C C . GLU A 1 107 ? -12.103 3.024 0.182 1.00 93.56 107 GLU A C 1
ATOM 806 O O . GLU A 1 107 ? -11.606 2.079 0.792 1.00 93.56 107 GLU A O 1
ATOM 811 N N . VAL A 1 108 ? -13.011 3.831 0.719 1.00 92.12 108 VAL A N 1
ATOM 812 C CA . VAL A 1 108 ? -13.558 3.662 2.069 1.00 92.12 108 VAL A CA 1
ATOM 813 C C . VAL A 1 108 ? -14.768 2.724 2.002 1.00 92.12 108 VAL A C 1
ATOM 815 O O . VAL A 1 108 ? -15.508 2.729 1.018 1.00 92.12 108 VAL A O 1
ATOM 818 N N . GLU A 1 109 ? -14.969 1.891 3.024 1.00 86.12 109 GLU A N 1
ATOM 819 C CA . GLU A 1 109 ? -16.256 1.225 3.223 1.00 86.12 109 GLU A CA 1
ATOM 820 C C . GLU A 1 109 ? -17.335 2.278 3.480 1.00 86.12 109 GLU A C 1
ATOM 822 O O . GLU A 1 109 ? -17.280 3.002 4.472 1.00 86.12 109 GLU A O 1
ATOM 827 N N . ASP A 1 110 ? -18.331 2.343 2.598 1.00 73.00 110 ASP A N 1
ATOM 828 C CA . ASP A 1 110 ? -19.585 3.012 2.925 1.00 73.00 110 ASP A CA 1
ATOM 829 C C . ASP A 1 110 ? -20.294 2.157 3.980 1.00 73.00 110 ASP A C 1
ATOM 831 O O . ASP A 1 110 ? -20.613 0.985 3.744 1.00 73.00 110 ASP A O 1
ATOM 835 N N . ASP A 1 111 ? -20.486 2.727 5.165 1.00 56.19 111 ASP A N 1
ATOM 836 C CA . ASP A 1 111 ? -21.307 2.123 6.200 1.00 56.19 111 ASP A CA 1
ATOM 837 C C . ASP A 1 111 ? -22.764 2.208 5.714 1.00 56.19 111 ASP A C 1
ATOM 839 O O . ASP A 1 111 ? -23.445 3.220 5.886 1.00 56.19 111 ASP A O 1
ATOM 843 N N . ASP A 1 112 ? -23.255 1.142 5.073 1.00 48.97 112 ASP A N 1
ATOM 844 C CA . ASP A 1 112 ? -24.661 0.967 4.665 1.00 48.97 112 ASP A CA 1
ATOM 845 C C . ASP A 1 112 ? -25.618 0.883 5.885 1.00 48.97 112 ASP A C 1
ATOM 847 O O . ASP A 1 112 ? -26.682 0.277 5.834 1.00 48.97 112 ASP A O 1
ATOM 851 N N . ALA A 1 113 ? -25.286 1.504 7.022 1.00 49.56 113 ALA A N 1
ATOM 852 C CA . ALA A 1 113 ? -26.184 1.654 8.163 1.00 49.56 113 ALA A CA 1
ATOM 853 C C . ALA A 1 113 ? -27.071 2.911 8.084 1.00 49.56 113 ALA A C 1
ATOM 855 O O . ALA A 1 113 ? -27.700 3.275 9.078 1.00 49.56 113 ALA A O 1
ATOM 856 N N . THR A 1 114 ? -27.186 3.568 6.921 1.00 49.53 114 THR A N 1
ATOM 857 C CA . THR A 1 114 ? -28.080 4.732 6.747 1.00 49.53 114 THR A CA 1
ATOM 858 C C . THR A 1 114 ? -29.103 4.558 5.619 1.00 49.53 114 THR A C 1
ATOM 860 O O . THR A 1 114 ? -29.322 5.478 4.842 1.00 49.53 114 THR A O 1
ATOM 863 N N . HIS A 1 115 ? -29.809 3.423 5.543 1.00 47.50 115 HIS A N 1
ATOM 864 C CA . HIS A 1 115 ? -31.221 3.440 5.112 1.00 47.50 115 HIS A CA 1
ATOM 865 C C . HIS A 1 115 ? -32.009 2.174 5.493 1.00 47.50 115 HIS A C 1
ATOM 867 O O . HIS A 1 115 ? -32.685 1.573 4.660 1.00 47.50 115 HIS A O 1
ATOM 873 N N . ALA A 1 116 ? -32.012 1.771 6.766 1.00 46.47 116 ALA A N 1
ATOM 874 C CA . ALA A 1 116 ? -33.181 1.031 7.237 1.00 46.47 116 ALA A CA 1
ATOM 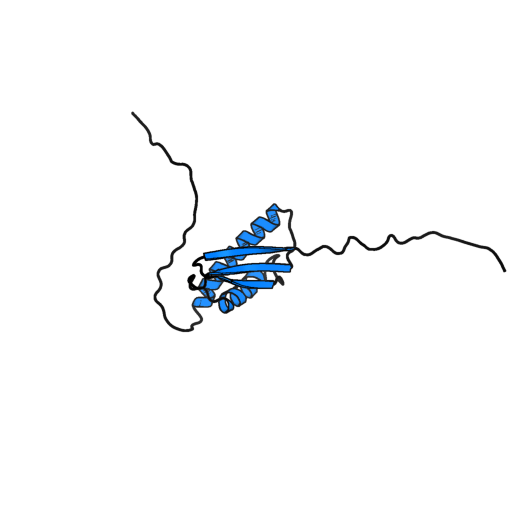875 C C . ALA A 1 116 ? -34.354 2.034 7.279 1.00 46.47 116 ALA A C 1
ATOM 877 O O . ALA A 1 116 ? -34.272 2.996 8.052 1.00 46.47 116 ALA A O 1
ATOM 878 N N . PRO A 1 117 ? -35.424 1.889 6.467 1.00 52.75 117 PRO A N 1
ATOM 879 C CA . PRO A 1 117 ? -36.582 2.762 6.596 1.00 52.75 117 PRO A CA 1
ATOM 880 C C . PRO A 1 117 ? -37.102 2.661 8.037 1.00 52.75 117 PRO A C 1
ATOM 882 O O . PRO A 1 117 ? -37.110 1.559 8.603 1.00 52.75 117 PRO A O 1
ATOM 885 N N . PRO A 1 118 ? -37.509 3.781 8.666 1.00 51.03 118 PRO A N 1
ATOM 886 C CA . PRO A 1 118 ? -37.999 3.756 10.031 1.00 51.03 118 PRO A CA 1
ATOM 887 C C . PRO A 1 118 ? -39.152 2.761 10.099 1.00 51.03 118 PRO A C 1
ATOM 889 O O . PRO A 1 118 ? -40.140 2.866 9.372 1.00 51.03 118 PRO A O 1
ATOM 892 N N . HIS A 1 119 ? -38.993 1.760 10.959 1.00 57.81 119 HIS A N 1
ATOM 893 C CA . HIS A 1 119 ? -40.042 0.825 11.323 1.00 57.81 119 HIS A CA 1
ATOM 894 C C . HIS A 1 119 ? -41.227 1.655 11.805 1.00 57.81 119 HIS A C 1
ATOM 896 O O . HIS A 1 119 ? -41.236 2.161 12.928 1.00 57.81 119 HIS A O 1
ATOM 902 N N . HIS A 1 120 ? -42.226 1.810 10.936 1.00 53.22 120 HIS A N 1
ATOM 903 C CA . HIS A 1 120 ? -43.477 2.458 11.276 1.00 53.22 120 HIS A CA 1
ATOM 904 C C . HIS A 1 120 ? -44.262 1.499 12.168 1.00 53.22 120 HIS A C 1
ATOM 906 O O . HIS A 1 120 ? -45.209 0.835 11.754 1.00 53.22 120 HIS A O 1
ATOM 912 N N . ARG A 1 121 ? -43.840 1.387 13.428 1.00 60.25 121 ARG A N 1
ATOM 913 C CA . ARG A 1 121 ? -44.675 0.792 14.453 1.00 60.25 121 ARG A CA 1
ATOM 914 C C . ARG A 1 121 ? -45.720 1.840 14.789 1.00 60.25 121 ARG A C 1
ATOM 916 O O . ARG A 1 121 ? -45.441 2.819 15.476 1.00 60.25 121 ARG A O 1
ATOM 923 N N . SER A 1 122 ? -46.938 1.638 14.303 1.00 54.41 122 SER A N 1
ATOM 924 C CA . SER A 1 122 ? -48.084 2.172 15.019 1.00 54.41 122 SER A CA 1
ATOM 925 C C . SER A 1 122 ? -49.275 1.225 15.047 1.00 54.41 122 SER A C 1
ATOM 927 O O . SER A 1 122 ? -49.420 0.380 14.163 1.00 54.41 122 SER A O 1
ATOM 929 N N . PRO A 1 123 ? -50.040 1.308 16.148 1.00 57.91 123 PRO A N 1
ATOM 930 C CA . PRO A 1 123 ? -50.918 0.266 16.641 1.00 57.91 123 PRO A CA 1
ATOM 931 C C . PRO A 1 123 ? -52.351 0.457 16.131 1.00 57.91 123 PRO A C 1
ATOM 933 O O . PRO A 1 123 ? -52.735 1.550 15.739 1.00 57.91 123 PRO A O 1
ATOM 936 N N . ALA A 1 124 ? -53.141 -0.612 16.226 1.00 58.75 124 ALA A N 1
ATOM 937 C CA . ALA A 1 124 ? -54.600 -0.593 16.316 1.00 58.75 124 ALA A CA 1
ATOM 938 C C . ALA A 1 124 ? -55.384 0.184 15.235 1.00 58.75 124 ALA A C 1
ATOM 940 O O . ALA A 1 124 ? -55.568 1.393 15.320 1.00 58.75 124 ALA A O 1
ATOM 941 N N . GLN A 1 125 ? -56.050 -0.558 14.347 1.00 50.78 125 GLN A N 1
ATOM 942 C CA . GLN A 1 125 ? -57.409 -0.196 13.938 1.00 50.78 125 GLN A CA 1
ATOM 943 C C . GLN A 1 125 ? -58.331 -1.407 14.096 1.00 50.78 125 GLN A C 1
ATOM 945 O O . GLN A 1 125 ? -58.359 -2.330 13.290 1.00 50.78 125 GLN A O 1
ATOM 950 N N . SER A 1 126 ? -59.060 -1.377 15.210 1.00 54.12 126 SER A N 1
ATOM 951 C C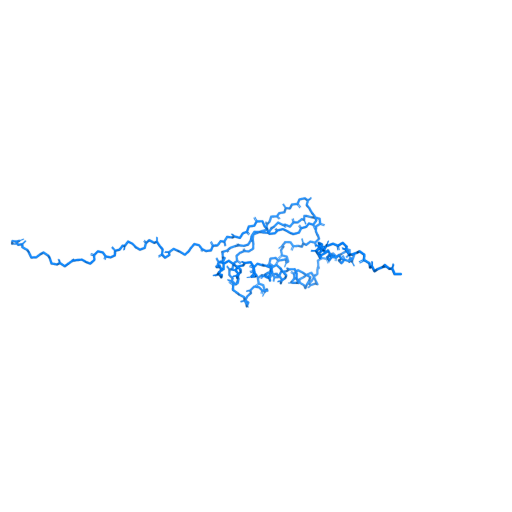A . SER A 1 126 ? -60.400 -1.938 15.325 1.00 54.12 126 SER A CA 1
ATOM 952 C C . SER A 1 126 ? -61.322 -1.193 14.355 1.00 54.12 126 SER A C 1
ATOM 954 O O . SER A 1 126 ? -61.356 0.033 14.431 1.00 54.12 126 SER A O 1
ATOM 956 N N . ALA A 1 127 ? -62.040 -1.903 13.476 1.00 49.31 127 ALA A N 1
ATOM 957 C CA . ALA A 1 127 ? -63.446 -1.648 13.118 1.00 49.31 127 ALA A CA 1
ATOM 958 C C . ALA A 1 127 ? -63.880 -2.437 11.867 1.00 49.31 127 ALA A C 1
ATOM 960 O O . ALA A 1 127 ? -63.283 -2.283 10.809 1.00 49.31 127 ALA A O 1
ATOM 961 N N . ALA A 1 128 ? -65.009 -3.148 12.013 1.00 46.28 128 ALA A N 1
ATOM 962 C CA . ALA A 1 128 ? -65.930 -3.643 10.977 1.00 46.28 128 ALA A CA 1
ATOM 963 C C . ALA A 1 128 ? -65.362 -4.696 9.994 1.00 46.28 128 ALA A C 1
ATOM 965 O O . ALA A 1 128 ? -64.369 -4.468 9.324 1.00 46.28 128 ALA A O 1
ATOM 966 N N . ARG A 1 129 ? -65.975 -5.864 9.795 1.00 47.38 129 ARG A N 1
ATOM 967 C CA . ARG A 1 129 ? -67.402 -6.200 9.773 1.00 47.38 129 ARG A CA 1
ATOM 968 C C . ARG A 1 129 ? -67.565 -7.720 9.806 1.00 47.38 129 ARG A C 1
ATOM 970 O O . ARG A 1 129 ? -66.624 -8.400 9.343 1.00 47.38 129 ARG A O 1
#

Secondary structure (DSSP, 8-state):
--PPPPPPP----------------TTHHHHHHHHHHHHHHHHHHHHHHTTSPPEEEEEEEEETTS---HHHHHHHHHHHHTTSTTTT-EEEEEEESSSSEEEEEEEEPP---S---------------

pLDDT: mean 74.88, std 21.39, range [28.17, 96.88]

Radius of gyration: 24.21 Å; chains: 1; bounding box: 98×52×34 Å

Sequence (129 aa):
MAAPVRPRGVWILQIRPRYPPRTENLLDVMHELSLAMSLLDGVQEECTARGGLRLRAIHLRIGSLAGVSADALSFAYELASADTPLAGTRLVVEAAGSRELEIIGLEVEDDDATHAPPHHRSPAQSAAR

Foldseek 3Di:
DDDDDDDDDDDDPPDDDDDDDDDDDPVLLVVLLVVLLVVQVVVQVVCVVVPNFQFQEWEKEAEPQQPHDPVSNQVSNQVNCCPHSCHNHYYHYHYDNDNDMDGPDTHTDDPPPPDPPPPPDDDDDDDDD